Protein AF-S6GT23-F1 (afdb_monomer_lite)

Structure (mmCIF, N/CA/C/O backbone):
data_AF-S6GT23-F1
#
_entry.id   AF-S6GT23-F1
#
loop_
_atom_site.group_PDB
_atom_site.id
_atom_site.type_symbol
_atom_site.label_atom_id
_atom_site.label_alt_id
_atom_site.label_comp_id
_atom_site.label_asym_id
_atom_site.label_entity_id
_atom_site.label_seq_id
_atom_site.pdbx_PDB_ins_code
_atom_site.Cartn_x
_atom_site.Cartn_y
_atom_site.Cartn_z
_atom_site.occupancy
_atom_site.B_iso_or_equiv
_atom_site.auth_seq_id
_atom_site.auth_comp_id
_atom_site.auth_asym_id
_atom_site.auth_atom_id
_atom_site.pdbx_PDB_model_num
ATOM 1 N N . MET A 1 1 ? 40.940 5.887 -21.270 1.00 38.91 1 MET A N 1
ATOM 2 C CA . MET A 1 1 ? 40.087 5.011 -20.431 1.00 38.91 1 MET A CA 1
ATOM 3 C C . MET A 1 1 ? 39.605 3.844 -21.285 1.00 38.91 1 MET A C 1
ATOM 5 O O . MET A 1 1 ? 39.015 4.088 -22.329 1.00 38.91 1 MET A O 1
ATOM 9 N N . LYS A 1 2 ? 39.922 2.596 -20.912 1.00 36.91 2 LYS A N 1
ATOM 10 C CA . LYS A 1 2 ? 39.497 1.388 -21.646 1.00 36.91 2 LYS A CA 1
ATOM 11 C C . LYS A 1 2 ? 37.978 1.210 -21.507 1.00 36.91 2 LYS A C 1
ATOM 13 O O . LYS A 1 2 ? 37.485 1.085 -20.391 1.00 36.91 2 LYS A O 1
ATOM 18 N N . GLN A 1 3 ? 37.243 1.208 -22.620 1.00 47.12 3 GLN A N 1
ATOM 19 C CA . GLN A 1 3 ? 35.810 0.903 -22.629 1.00 47.12 3 GLN A CA 1
ATOM 20 C C . GLN A 1 3 ? 35.605 -0.614 -22.485 1.00 47.12 3 GLN A C 1
ATOM 22 O O . GLN A 1 3 ? 35.736 -1.358 -23.453 1.00 47.12 3 GLN A O 1
ATOM 27 N N . ASN A 1 4 ? 35.256 -1.077 -21.283 1.00 51.09 4 ASN A N 1
ATOM 28 C CA . ASN A 1 4 ? 34.869 -2.468 -21.010 1.00 51.09 4 ASN A CA 1
ATOM 29 C C . ASN A 1 4 ? 33.423 -2.758 -21.481 1.00 51.09 4 ASN A C 1
ATOM 31 O O . ASN A 1 4 ? 32.582 -3.195 -20.699 1.00 51.09 4 ASN A O 1
ATOM 35 N N . ARG A 1 5 ? 33.092 -2.497 -22.754 1.00 54.81 5 ARG A N 1
ATOM 36 C CA . ARG A 1 5 ? 31.786 -2.869 -23.335 1.00 54.81 5 ARG A CA 1
ATOM 37 C C . ARG A 1 5 ? 31.854 -4.318 -23.834 1.00 54.81 5 ARG A C 1
ATOM 39 O O . ARG A 1 5 ? 32.266 -4.575 -24.958 1.00 54.81 5 ARG A O 1
ATOM 46 N N . THR A 1 6 ? 31.481 -5.277 -22.986 1.00 54.84 6 THR A N 1
ATOM 47 C CA . THR A 1 6 ? 31.574 -6.727 -23.273 1.00 54.84 6 THR A CA 1
ATOM 48 C C . THR A 1 6 ? 30.364 -7.309 -24.011 1.00 54.84 6 THR A C 1
ATOM 50 O O . THR A 1 6 ? 30.416 -8.453 -24.457 1.00 54.84 6 THR A O 1
ATOM 53 N N . LYS A 1 7 ? 29.275 -6.547 -24.175 1.00 58.19 7 LYS A N 1
ATOM 54 C CA . LYS A 1 7 ? 28.068 -6.981 -24.896 1.00 58.19 7 LYS A CA 1
ATOM 55 C C . LYS A 1 7 ? 27.671 -5.962 -25.951 1.00 58.19 7 LYS A C 1
ATOM 57 O O . LYS A 1 7 ? 27.541 -4.779 -25.649 1.00 58.19 7 LYS A O 1
ATOM 62 N N . LYS A 1 8 ? 27.483 -6.438 -27.183 1.00 63.16 8 LYS A N 1
ATOM 63 C CA . LYS A 1 8 ? 26.939 -5.648 -28.288 1.00 63.16 8 LYS A CA 1
ATOM 64 C C . LYS A 1 8 ? 25.429 -5.855 -28.324 1.00 63.16 8 LYS A C 1
ATOM 66 O O . LYS A 1 8 ? 24.978 -6.989 -28.456 1.00 63.16 8 LYS A O 1
ATOM 71 N N . THR A 1 9 ? 24.681 -4.765 -28.220 1.00 60.44 9 THR A N 1
ATOM 72 C CA . THR A 1 9 ? 23.232 -4.747 -28.427 1.00 60.44 9 THR A CA 1
ATOM 73 C C . THR A 1 9 ? 22.969 -3.905 -29.664 1.00 60.44 9 THR A C 1
ATOM 75 O O . THR A 1 9 ? 23.413 -2.759 -29.725 1.00 60.44 9 THR A O 1
ATOM 78 N N . SER A 1 10 ? 22.302 -4.478 -30.660 1.00 66.19 10 SER A N 1
ATOM 79 C CA . SER A 1 10 ? 21.796 -3.744 -31.817 1.00 66.19 10 SER A CA 1
ATOM 80 C C . SER A 1 10 ? 20.347 -3.348 -31.567 1.00 66.19 10 SER A C 1
ATOM 82 O O . SER A 1 10 ? 19.581 -4.083 -30.948 1.00 66.19 10 SER A O 1
ATOM 84 N N . LEU A 1 11 ? 19.990 -2.160 -32.029 1.00 66.50 11 LEU A N 1
ATOM 85 C CA . LEU A 1 11 ? 18.694 -1.542 -31.806 1.00 66.50 11 LEU A CA 1
ATOM 86 C C . LEU A 1 11 ? 18.259 -1.029 -33.184 1.00 66.50 11 LEU A C 1
ATOM 88 O O . LEU A 1 11 ? 18.965 -0.234 -33.801 1.00 66.50 11 LEU A O 1
ATOM 92 N N . SER A 1 12 ? 17.191 -1.613 -33.725 1.00 72.25 12 SER A N 1
ATOM 93 C CA . SER A 1 12 ? 16.679 -1.338 -35.073 1.00 72.25 12 SER A CA 1
ATOM 94 C C . SER A 1 12 ? 15.513 -0.370 -34.984 1.00 72.25 12 SER A C 1
ATOM 96 O O . SER A 1 12 ? 14.529 -0.687 -34.317 1.00 72.25 12 SER A O 1
ATOM 98 N N . TRP A 1 13 ? 15.633 0.794 -35.618 1.00 78.38 13 TRP A N 1
ATOM 99 C CA . TRP A 1 13 ? 14.673 1.893 -35.485 1.00 78.38 13 TRP A CA 1
ATOM 100 C C . TRP A 1 13 ? 14.121 2.280 -36.846 1.00 78.38 13 TRP A C 1
ATOM 102 O O . TRP A 1 13 ? 14.791 2.125 -37.870 1.00 78.38 13 TRP A O 1
ATOM 112 N N . THR A 1 14 ? 12.911 2.820 -36.849 1.00 84.44 14 THR A N 1
ATOM 113 C CA . THR A 1 1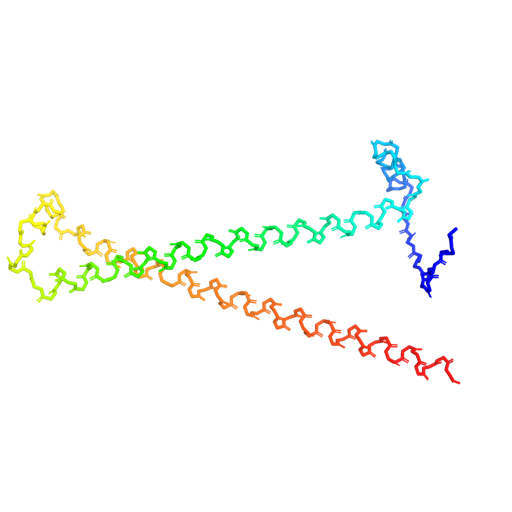4 ? 12.348 3.485 -38.020 1.00 84.44 14 THR A CA 1
ATOM 114 C C . THR A 1 14 ? 13.029 4.845 -38.251 1.00 84.44 14 THR A C 1
ATOM 116 O O . THR A 1 14 ? 13.577 5.434 -37.314 1.00 84.44 14 THR A O 1
ATOM 119 N N . PRO A 1 15 ? 12.981 5.399 -39.478 1.00 82.44 15 PRO A N 1
ATOM 120 C CA . PRO A 1 15 ? 13.542 6.723 -39.763 1.00 82.44 15 PRO A CA 1
ATOM 121 C C . PRO A 1 15 ? 12.971 7.837 -38.867 1.00 82.44 15 PRO A C 1
ATOM 123 O O . PRO A 1 15 ? 13.717 8.688 -38.392 1.00 82.44 15 PRO A O 1
ATOM 126 N N . ALA A 1 16 ? 11.672 7.781 -38.555 1.00 82.00 16 ALA A N 1
ATOM 127 C CA . ALA A 1 16 ? 11.007 8.757 -37.690 1.00 82.00 16 ALA A CA 1
ATOM 128 C C . ALA A 1 16 ? 11.461 8.670 -36.219 1.00 82.00 16 ALA A C 1
ATOM 130 O O . ALA A 1 16 ? 11.562 9.682 -35.527 1.00 82.00 16 ALA A O 1
ATOM 131 N N . GLU A 1 17 ? 11.741 7.464 -35.720 1.00 74.38 17 GLU A N 1
ATOM 132 C CA . GLU A 1 17 ? 12.314 7.273 -34.381 1.00 74.38 17 GLU A CA 1
ATOM 133 C C . GLU A 1 17 ? 13.767 7.749 -34.330 1.00 74.38 17 GLU A C 1
ATOM 135 O O . GLU A 1 17 ? 14.183 8.354 -33.343 1.00 74.38 17 GLU A O 1
ATOM 140 N N . HIS A 1 18 ? 14.527 7.533 -35.407 1.00 82.75 18 HIS A N 1
ATOM 141 C CA . HIS A 1 18 ? 15.907 7.992 -35.507 1.00 82.75 18 HIS A CA 1
ATOM 142 C C . HIS A 1 18 ? 16.019 9.518 -35.415 1.00 82.75 18 HIS A C 1
ATOM 144 O O . HIS A 1 18 ? 16.823 10.017 -34.627 1.00 82.75 18 HIS A O 1
ATOM 150 N N . GLU A 1 19 ? 15.180 10.257 -36.145 1.00 84.00 19 GLU A N 1
ATOM 151 C CA . GLU A 1 19 ? 15.145 11.724 -36.075 1.00 84.00 19 GLU A CA 1
ATOM 152 C C . GLU A 1 19 ? 14.826 12.224 -34.664 1.00 84.00 19 GLU A C 1
ATOM 154 O O . GLU A 1 19 ? 15.523 13.095 -34.141 1.00 84.00 19 GLU A O 1
ATOM 159 N N . LYS A 1 20 ? 13.828 11.626 -34.001 1.00 83.44 20 LYS A N 1
ATOM 160 C CA . LYS A 1 20 ? 13.472 11.984 -32.620 1.00 83.44 20 LYS A CA 1
ATOM 161 C C . LYS A 1 20 ? 14.623 11.745 -31.649 1.00 83.44 20 LYS A C 1
ATOM 163 O O . LYS A 1 20 ? 14.883 12.588 -30.795 1.00 83.44 20 LYS A O 1
ATOM 168 N N . ILE A 1 21 ? 15.320 10.618 -31.770 1.00 81.38 21 ILE A N 1
ATOM 169 C CA . ILE A 1 21 ? 16.415 10.269 -30.858 1.00 81.38 21 ILE A CA 1
ATOM 170 C C . ILE A 1 21 ? 17.637 11.161 -31.096 1.00 81.38 21 ILE A C 1
ATOM 172 O O . ILE A 1 21 ? 18.305 11.549 -30.138 1.00 81.38 21 ILE A O 1
ATOM 176 N N . MET A 1 22 ? 17.908 11.539 -32.346 1.00 83.06 22 MET A N 1
ATOM 177 C CA . MET A 1 22 ? 18.967 12.495 -32.669 1.00 83.06 22 MET A CA 1
ATOM 178 C C . MET A 1 22 ? 18.666 13.887 -32.112 1.00 83.06 22 MET A C 1
ATOM 180 O O . MET A 1 22 ? 19.525 14.462 -31.444 1.00 83.06 22 MET A O 1
ATOM 184 N N . LEU A 1 23 ? 17.435 14.375 -32.287 1.00 85.12 23 LEU A N 1
ATOM 185 C CA . LEU A 1 23 ? 16.986 15.643 -31.710 1.00 85.12 23 LEU A CA 1
ATOM 186 C C . LEU A 1 23 ? 17.117 15.636 -30.179 1.00 85.12 23 LEU A C 1
ATOM 188 O O . LEU A 1 23 ? 17.633 16.576 -29.578 1.00 85.12 23 LEU A O 1
ATOM 192 N N . PHE A 1 24 ? 16.701 14.541 -29.541 1.00 79.69 24 PHE A N 1
ATOM 193 C CA . PHE A 1 24 ? 16.758 14.400 -28.090 1.00 79.69 24 PHE A CA 1
ATOM 194 C C . PHE A 1 24 ? 18.197 14.307 -27.563 1.00 79.69 24 PHE A C 1
ATOM 196 O O . PHE A 1 24 ? 18.514 14.882 -26.523 1.00 79.69 24 PHE A O 1
ATOM 203 N N . LYS A 1 25 ? 19.096 13.636 -28.294 1.00 84.69 25 LYS A N 1
ATOM 204 C CA . LYS A 1 25 ? 20.535 13.603 -27.994 1.00 84.69 25 LYS A CA 1
ATOM 205 C C . LYS A 1 25 ? 21.133 15.012 -28.028 1.00 84.69 25 LYS A C 1
ATOM 207 O O . LYS A 1 25 ? 21.885 15.365 -27.123 1.00 84.69 25 LYS A O 1
ATOM 212 N N . GLU A 1 26 ? 20.809 15.800 -29.053 1.00 83.69 26 GLU A N 1
ATOM 213 C CA . GLU A 1 26 ? 21.290 17.180 -29.192 1.00 83.69 26 GLU A CA 1
ATOM 214 C C . GLU A 1 26 ? 20.791 18.073 -28.055 1.00 83.69 26 GLU A C 1
ATOM 216 O O . GLU A 1 26 ? 21.588 18.782 -27.445 1.00 83.69 26 GLU A O 1
ATOM 221 N N . GLN A 1 27 ? 19.508 17.971 -27.701 1.00 82.50 27 GLN A N 1
ATOM 222 C CA . GLN A 1 27 ? 18.922 18.695 -26.567 1.00 82.50 27 GLN A CA 1
ATOM 223 C C . GLN A 1 27 ? 19.534 18.292 -25.223 1.00 82.50 27 GLN A C 1
ATOM 225 O O . GLN A 1 27 ? 19.706 19.128 -24.340 1.00 82.50 27 GLN A O 1
ATOM 230 N N . SER A 1 28 ? 19.877 17.014 -25.072 1.00 74.31 28 SER A N 1
ATOM 231 C CA . SER A 1 28 ? 20.463 16.473 -23.845 1.00 74.31 28 SER A CA 1
ATOM 232 C C . SER A 1 28 ? 21.959 16.773 -23.695 1.00 74.31 28 SER A C 1
ATOM 234 O O . SER A 1 28 ? 22.514 16.572 -22.618 1.00 74.31 28 SER A O 1
ATOM 236 N N . GLY A 1 29 ? 22.635 17.219 -24.762 1.00 79.69 29 GLY A N 1
ATOM 237 C CA . GLY A 1 29 ? 24.087 17.435 -24.773 1.00 79.69 29 GLY A CA 1
ATOM 238 C C . GLY A 1 29 ? 24.919 16.145 -24.707 1.00 79.69 29 GLY A C 1
ATOM 239 O O . GLY A 1 29 ? 26.114 16.192 -24.404 1.00 79.69 29 GLY A O 1
ATOM 240 N N . ASP A 1 30 ? 24.312 14.987 -24.984 1.00 79.25 30 ASP A N 1
ATOM 241 C CA . ASP A 1 30 ? 24.965 13.684 -24.853 1.00 79.25 30 ASP A CA 1
ATOM 242 C C . ASP A 1 30 ? 25.947 13.419 -26.010 1.00 79.25 30 ASP A C 1
ATOM 244 O O . ASP A 1 30 ? 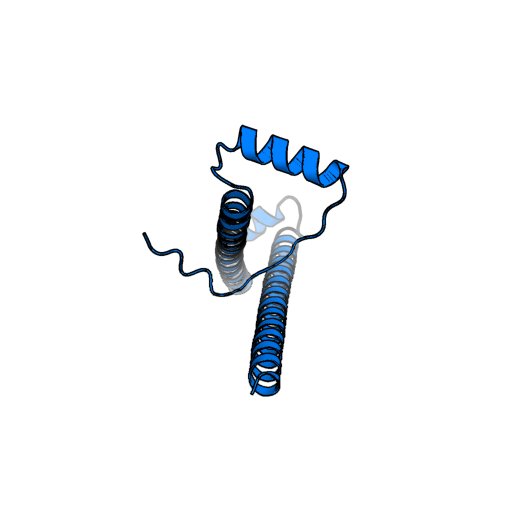25.642 13.594 -27.195 1.00 79.25 30 ASP A O 1
ATOM 248 N N . LYS A 1 31 ? 27.152 12.938 -25.674 1.00 81.25 31 LYS A N 1
ATOM 249 C CA . LYS A 1 31 ? 28.261 12.748 -26.634 1.00 81.25 31 LYS A CA 1
ATOM 250 C C . LYS A 1 31 ? 27.954 11.710 -27.712 1.00 81.25 31 LYS A C 1
ATOM 252 O O . LYS A 1 31 ? 28.440 11.819 -28.838 1.00 81.25 31 LYS A O 1
ATOM 257 N N . SER A 1 32 ? 27.155 10.697 -27.389 1.00 82.00 32 SER A N 1
ATOM 258 C CA . SER A 1 32 ? 26.779 9.639 -28.320 1.00 82.00 32 SER A CA 1
ATOM 259 C C . SER A 1 32 ? 25.417 9.041 -27.967 1.00 82.00 32 SER A C 1
ATOM 261 O O . SER A 1 32 ? 24.984 9.100 -26.820 1.00 82.00 32 SER A O 1
ATOM 263 N N . ILE A 1 33 ? 24.743 8.438 -28.952 1.00 79.62 33 ILE A N 1
ATOM 264 C CA . ILE A 1 33 ? 23.465 7.738 -28.739 1.00 79.62 33 ILE A CA 1
ATOM 265 C C . ILE A 1 33 ? 23.590 6.638 -27.664 1.00 79.62 33 ILE A C 1
ATOM 267 O O . ILE A 1 33 ? 22.716 6.556 -26.806 1.00 79.62 33 ILE A O 1
ATOM 271 N N . PRO A 1 34 ? 24.656 5.809 -27.634 1.00 77.31 34 PRO A N 1
ATOM 272 C CA . PRO A 1 34 ? 24.845 4.854 -26.544 1.00 77.31 34 PRO A CA 1
ATOM 273 C C . PRO A 1 34 ? 24.934 5.494 -25.156 1.00 77.31 34 PRO A C 1
ATOM 275 O O . PRO A 1 34 ? 24.451 4.900 -24.200 1.00 77.31 34 PRO A O 1
ATOM 278 N N . ASP A 1 35 ? 25.545 6.675 -25.038 1.00 75.81 35 ASP A N 1
ATOM 279 C CA . ASP A 1 35 ? 25.667 7.360 -23.747 1.00 75.81 35 ASP A CA 1
ATOM 280 C C . ASP A 1 35 ? 24.312 7.928 -23.302 1.00 75.81 35 ASP A C 1
ATOM 282 O O . ASP A 1 35 ? 23.948 7.765 -22.142 1.00 75.81 35 ASP A O 1
ATOM 286 N N . LEU A 1 36 ? 23.520 8.465 -24.242 1.00 80.12 36 LEU A N 1
ATOM 287 C CA . LEU A 1 36 ? 22.119 8.829 -24.009 1.00 80.12 36 LEU A CA 1
ATOM 288 C C . LEU A 1 36 ? 21.308 7.619 -23.521 1.00 80.12 36 LEU A C 1
ATOM 290 O O . LEU A 1 36 ? 20.599 7.712 -22.528 1.00 80.12 36 LEU A O 1
ATOM 294 N N . VAL A 1 37 ? 21.418 6.470 -24.193 1.00 76.19 37 VAL A N 1
ATOM 295 C CA . VAL A 1 37 ? 20.672 5.255 -23.822 1.00 76.19 37 VAL A CA 1
ATOM 296 C C . VAL A 1 37 ? 21.080 4.749 -22.439 1.00 76.19 37 VAL A C 1
ATOM 298 O O . VAL A 1 37 ? 20.212 4.381 -21.656 1.00 76.19 37 VAL A O 1
ATOM 301 N N . LEU A 1 38 ? 22.375 4.736 -22.119 1.00 75.69 38 LEU A N 1
ATOM 302 C CA . LEU A 1 38 ? 22.849 4.326 -20.795 1.00 75.69 38 LEU A CA 1
ATOM 303 C C . LEU A 1 38 ? 22.363 5.283 -19.704 1.00 75.69 38 LEU A C 1
ATOM 305 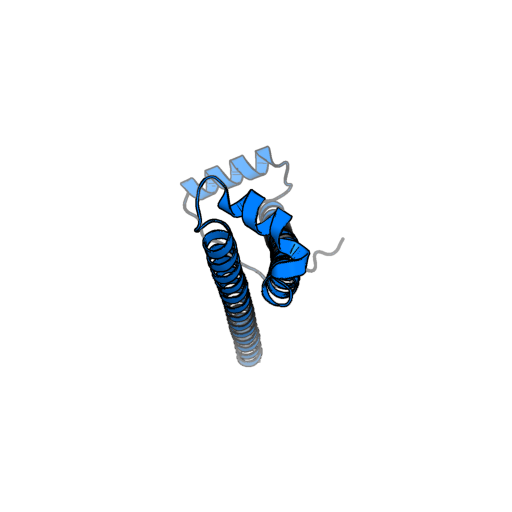O O . LEU A 1 38 ? 21.851 4.816 -18.693 1.00 75.69 38 LEU A O 1
ATOM 309 N N . ARG A 1 39 ? 22.433 6.597 -19.943 1.00 78.94 39 ARG A N 1
ATOM 310 C CA . ARG A 1 39 ? 21.898 7.602 -19.022 1.00 78.94 39 ARG A CA 1
ATOM 311 C C . ARG A 1 39 ? 20.396 7.440 -18.822 1.00 78.94 39 ARG A C 1
ATOM 313 O O . ARG A 1 39 ? 19.948 7.463 -17.691 1.00 78.94 39 ARG A O 1
ATOM 320 N N . LEU A 1 40 ? 19.622 7.225 -19.885 1.00 73.81 40 LEU A N 1
ATOM 321 C CA . LEU A 1 40 ? 18.178 6.994 -19.780 1.00 73.81 40 LEU A CA 1
ATOM 322 C C . LEU A 1 40 ? 17.850 5.714 -19.003 1.00 73.81 40 LEU A C 1
ATOM 324 O O . LEU A 1 40 ? 16.873 5.689 -18.260 1.00 73.81 40 LEU A O 1
ATOM 328 N N . ILE A 1 41 ? 18.655 4.659 -19.153 1.00 69.94 41 ILE A N 1
ATOM 329 C CA . ILE A 1 41 ? 18.513 3.436 -18.355 1.00 69.94 41 ILE A CA 1
ATOM 330 C C . ILE A 1 41 ? 18.793 3.739 -16.879 1.00 69.94 41 ILE A C 1
ATOM 332 O O . ILE A 1 41 ? 17.975 3.376 -16.036 1.00 69.94 41 ILE A O 1
ATOM 336 N N . ASP A 1 42 ? 19.883 4.438 -16.568 1.00 63.72 42 ASP A N 1
ATOM 337 C CA . ASP A 1 42 ? 20.232 4.805 -15.192 1.00 63.72 42 ASP A CA 1
ATOM 338 C C . ASP A 1 42 ? 19.183 5.757 -14.577 1.00 63.72 42 ASP A C 1
ATOM 340 O O . ASP A 1 42 ? 18.691 5.509 -13.477 1.00 63.72 42 ASP A O 1
ATOM 344 N N . ASP A 1 43 ? 18.749 6.782 -15.314 1.00 68.12 43 ASP A N 1
ATOM 345 C CA . ASP A 1 43 ? 17.697 7.726 -14.916 1.00 68.12 43 ASP A CA 1
ATOM 346 C C . ASP A 1 43 ? 16.364 6.997 -14.679 1.00 68.12 43 ASP A C 1
ATOM 348 O O . ASP A 1 43 ? 15.683 7.264 -13.689 1.00 68.12 43 ASP A O 1
ATOM 352 N N . SER A 1 44 ? 16.002 6.029 -15.531 1.00 55.09 44 SER A N 1
ATOM 353 C CA . SER A 1 44 ? 14.787 5.227 -15.341 1.00 55.09 44 SER A CA 1
ATOM 354 C C . SER A 1 44 ? 14.848 4.383 -14.069 1.00 55.09 44 SER A C 1
ATOM 356 O O . SER A 1 44 ? 13.858 4.298 -13.349 1.00 55.09 44 SER A O 1
ATOM 358 N N . GLN A 1 45 ? 16.014 3.820 -13.736 1.00 47.81 45 GLN A N 1
ATOM 359 C CA . GLN A 1 45 ? 16.203 3.090 -12.483 1.00 47.81 45 GLN A CA 1
ATOM 360 C C . GLN A 1 45 ? 16.070 4.024 -11.277 1.00 47.81 45 GLN A C 1
ATOM 362 O O . GLN A 1 45 ? 15.429 3.660 -10.295 1.00 47.81 45 GLN A O 1
ATOM 367 N N . VAL A 1 46 ? 16.611 5.245 -11.355 1.00 51.34 46 VAL A N 1
ATOM 368 C CA . VAL A 1 46 ? 16.492 6.251 -10.288 1.00 51.34 46 VAL A CA 1
ATOM 369 C C . VAL A 1 46 ? 15.046 6.719 -10.104 1.00 51.34 46 VAL A C 1
ATOM 371 O O . VAL A 1 46 ? 14.617 6.895 -8.965 1.00 51.34 46 VAL A O 1
ATOM 374 N N . ILE A 1 47 ? 14.289 6.913 -11.188 1.00 44.50 47 ILE A N 1
ATOM 375 C CA . ILE A 1 47 ? 12.866 7.285 -11.126 1.00 44.50 47 ILE A CA 1
ATOM 376 C C . ILE A 1 47 ? 12.051 6.153 -10.498 1.00 44.50 47 ILE A C 1
ATOM 378 O O . ILE A 1 47 ? 11.329 6.407 -9.539 1.00 44.50 47 ILE A O 1
ATOM 382 N N . ILE A 1 48 ? 12.247 4.908 -10.947 1.00 49.62 48 ILE A N 1
ATOM 383 C CA . ILE A 1 48 ? 11.547 3.736 -10.400 1.00 49.62 48 ILE A CA 1
ATOM 384 C C . ILE A 1 48 ? 11.832 3.580 -8.898 1.00 49.62 48 ILE A C 1
ATOM 386 O O . ILE A 1 48 ? 10.907 3.393 -8.116 1.00 49.62 48 ILE A O 1
ATOM 390 N N . ILE A 1 49 ? 13.092 3.717 -8.464 1.00 45.84 49 ILE A N 1
ATOM 391 C CA . ILE A 1 49 ? 13.456 3.625 -7.038 1.00 45.84 49 ILE A CA 1
ATOM 392 C C . ILE A 1 49 ? 12.822 4.759 -6.221 1.00 45.84 49 ILE A C 1
ATOM 394 O O . ILE A 1 49 ? 12.342 4.527 -5.114 1.00 45.84 49 ILE A O 1
ATOM 398 N N . LYS A 1 50 ? 12.814 5.994 -6.740 1.00 42.97 50 LYS A N 1
ATOM 399 C CA . LYS A 1 50 ? 12.201 7.137 -6.046 1.00 42.97 50 LYS A CA 1
ATOM 400 C C . LYS A 1 50 ? 10.688 6.997 -5.918 1.00 42.97 50 LYS A C 1
ATOM 402 O O . LYS A 1 50 ? 10.152 7.348 -4.872 1.00 42.97 50 LYS A O 1
ATOM 407 N N . GLU A 1 51 ? 10.018 6.506 -6.956 1.00 53.12 51 GLU A N 1
ATOM 408 C CA . GLU A 1 51 ? 8.578 6.258 -6.922 1.00 53.12 51 GLU A CA 1
ATOM 409 C C . GLU A 1 51 ? 8.244 5.173 -5.896 1.00 53.12 51 GLU A C 1
ATOM 411 O O . GLU A 1 51 ? 7.418 5.426 -5.024 1.00 53.12 51 GLU A O 1
ATOM 416 N N . ILE A 1 52 ? 8.956 4.039 -5.906 1.00 59.38 52 ILE A N 1
ATOM 417 C CA . ILE A 1 52 ? 8.780 2.960 -4.916 1.00 59.38 52 ILE A CA 1
ATOM 418 C C . ILE A 1 52 ? 8.971 3.487 -3.484 1.00 59.38 52 ILE A C 1
ATOM 420 O O . ILE A 1 52 ? 8.071 3.354 -2.662 1.00 59.38 52 ILE A O 1
ATOM 424 N N . ASN A 1 53 ? 10.069 4.199 -3.205 1.00 55.81 53 ASN A N 1
ATOM 425 C CA . ASN A 1 53 ? 10.320 4.756 -1.869 1.00 55.81 53 ASN A CA 1
ATOM 426 C C . ASN A 1 53 ? 9.234 5.757 -1.423 1.00 55.81 53 ASN A C 1
ATOM 428 O O . ASN A 1 53 ? 8.904 5.838 -0.240 1.00 55.81 53 ASN A O 1
ATOM 432 N N . SER A 1 54 ? 8.674 6.541 -2.352 1.00 61.28 54 SER A N 1
ATOM 433 C CA . SER A 1 54 ? 7.574 7.459 -2.039 1.00 61.28 54 SER A CA 1
ATOM 434 C C . SER A 1 54 ? 6.291 6.709 -1.683 1.00 61.28 54 SER A C 1
ATOM 436 O O . SER A 1 54 ? 5.533 7.190 -0.837 1.00 61.28 54 SER A O 1
ATOM 438 N N . TYR A 1 55 ? 6.021 5.569 -2.320 1.00 61.25 55 TYR A N 1
ATOM 439 C CA . TYR A 1 55 ? 4.869 4.738 -1.981 1.00 61.25 55 TYR A CA 1
ATOM 440 C C . TYR A 1 55 ? 5.064 4.041 -0.630 1.00 61.25 55 TYR A C 1
ATOM 442 O O . TYR A 1 55 ? 4.148 4.090 0.192 1.00 61.25 55 TYR A O 1
ATOM 450 N N . ASP A 1 56 ? 6.269 3.542 -0.341 1.00 66.50 56 ASP A N 1
ATOM 451 C CA . ASP A 1 56 ? 6.631 2.957 0.958 1.00 66.50 56 ASP A CA 1
ATOM 452 C C . ASP A 1 56 ? 6.423 3.940 2.118 1.00 66.50 56 ASP A C 1
ATOM 454 O O . ASP A 1 56 ? 5.854 3.597 3.158 1.00 66.50 56 ASP A O 1
ATOM 458 N N . GLU A 1 57 ? 6.840 5.198 1.952 1.00 68.44 57 GLU A N 1
ATOM 459 C CA . GLU A 1 57 ? 6.646 6.225 2.978 1.00 68.44 57 GLU A CA 1
ATOM 460 C C . GLU A 1 57 ? 5.168 6.548 3.228 1.00 68.44 57 GLU A C 1
ATOM 462 O O . GLU A 1 57 ? 4.758 6.745 4.378 1.00 68.44 57 GLU A O 1
ATOM 467 N N . ILE A 1 58 ? 4.365 6.644 2.165 1.00 67.88 58 ILE A N 1
ATOM 468 C CA . ILE A 1 58 ? 2.923 6.905 2.269 1.00 67.88 58 ILE A CA 1
ATOM 469 C C . ILE A 1 58 ? 2.239 5.722 2.956 1.00 67.88 58 ILE A C 1
ATOM 471 O O . ILE A 1 58 ? 1.425 5.926 3.858 1.00 67.88 58 ILE A O 1
ATOM 475 N N . TYR A 1 59 ? 2.623 4.504 2.587 1.00 66.62 59 TYR A N 1
ATOM 476 C CA . TYR A 1 59 ? 2.127 3.268 3.170 1.00 66.62 59 TYR A CA 1
ATOM 477 C C . TYR A 1 59 ? 2.436 3.171 4.668 1.00 66.62 59 TYR A C 1
ATOM 479 O O . TYR A 1 59 ? 1.535 2.977 5.484 1.00 66.62 59 TYR A O 1
ATOM 487 N N . LEU A 1 60 ? 3.690 3.410 5.062 1.00 71.56 60 LEU A N 1
ATOM 488 C CA . LEU A 1 60 ? 4.108 3.427 6.466 1.00 71.56 60 LEU A CA 1
ATOM 489 C C . LEU A 1 60 ? 3.339 4.466 7.287 1.00 71.56 60 LEU A C 1
ATOM 491 O O . LEU A 1 60 ? 2.935 4.199 8.422 1.00 71.56 60 LEU A O 1
ATOM 495 N N . LYS A 1 61 ? 3.116 5.663 6.733 1.00 72.88 61 LYS A N 1
ATOM 496 C CA . LYS A 1 61 ? 2.318 6.708 7.393 1.00 72.88 61 LYS A CA 1
ATOM 497 C C . LYS A 1 61 ? 0.850 6.294 7.522 1.00 72.88 61 LYS A C 1
ATOM 499 O O . LYS A 1 61 ? 0.276 6.494 8.592 1.00 72.88 61 LYS A O 1
ATOM 504 N N . ALA A 1 62 ? 0.268 5.688 6.487 1.00 68.62 62 ALA A N 1
ATOM 505 C CA . ALA A 1 62 ? -1.109 5.199 6.496 1.00 68.62 62 ALA A CA 1
ATOM 506 C C . ALA A 1 62 ? -1.313 4.073 7.524 1.00 68.62 62 ALA A C 1
ATOM 508 O O . ALA A 1 62 ? -2.216 4.170 8.354 1.00 68.62 62 ALA A O 1
ATOM 509 N N . GLY A 1 63 ? -0.427 3.073 7.559 1.00 71.38 63 GLY A N 1
ATOM 510 C CA . GLY A 1 63 ? -0.481 1.982 8.538 1.00 71.38 63 GLY A CA 1
ATOM 511 C C . GLY A 1 63 ? -0.268 2.453 9.983 1.00 71.38 63 GLY A C 1
ATOM 512 O O . GLY A 1 63 ? -0.940 1.990 10.907 1.00 71.38 63 GLY A O 1
ATOM 513 N N . ASN A 1 64 ? 0.617 3.431 10.211 1.00 75.62 64 ASN A N 1
ATOM 514 C CA . ASN A 1 64 ? 0.790 4.034 11.538 1.00 75.62 64 ASN A CA 1
ATOM 515 C C . ASN A 1 64 ? -0.455 4.804 11.993 1.00 75.62 64 ASN A C 1
ATOM 517 O O . ASN A 1 64 ? -0.854 4.692 13.155 1.00 75.62 64 ASN A O 1
ATOM 521 N N . LEU A 1 65 ? -1.067 5.577 11.093 1.00 73.44 65 LEU A N 1
ATOM 522 C CA . LEU A 1 65 ? -2.304 6.302 11.371 1.00 73.44 65 LEU A CA 1
ATOM 523 C C . LEU A 1 65 ? -3.443 5.330 11.700 1.00 73.44 65 LEU A C 1
ATOM 525 O O . LEU A 1 65 ? -4.136 5.515 12.700 1.00 73.44 65 LEU A O 1
ATOM 529 N N . LEU A 1 66 ? -3.584 4.265 10.913 1.00 74.12 66 LEU A N 1
ATOM 530 C CA . LEU A 1 66 ? -4.578 3.220 11.128 1.00 74.12 66 LEU A CA 1
ATOM 531 C C . LEU A 1 66 ? -4.442 2.574 12.509 1.00 74.12 66 LEU A C 1
ATOM 533 O O . LEU A 1 66 ? -5.408 2.510 13.266 1.00 74.12 66 LEU A O 1
ATOM 537 N N . ASN A 1 67 ? -3.222 2.194 12.894 1.00 76.44 67 ASN A N 1
ATOM 538 C CA . ASN A 1 67 ? -2.943 1.636 14.215 1.00 76.44 67 ASN A C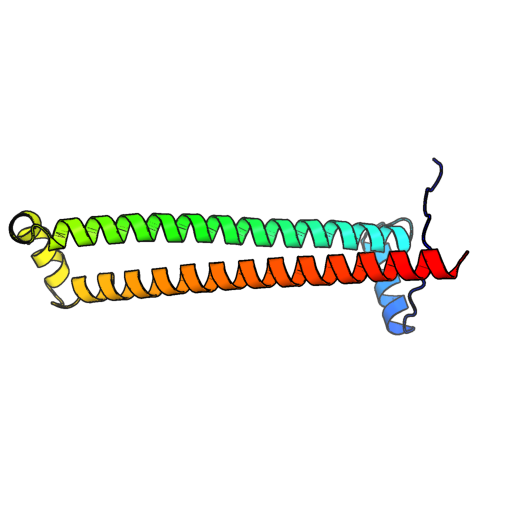A 1
ATOM 539 C C . ASN A 1 67 ? -3.319 2.586 15.362 1.00 76.44 67 ASN A C 1
ATOM 541 O O . ASN A 1 67 ? -3.766 2.140 16.422 1.00 76.44 67 ASN A O 1
ATOM 545 N N . GLN A 1 68 ? -3.133 3.896 15.185 1.00 77.88 68 GLN A N 1
ATOM 546 C CA . GLN A 1 68 ? -3.527 4.889 16.185 1.00 77.88 68 GLN A CA 1
ATOM 547 C C . GLN A 1 68 ? -5.051 5.027 16.274 1.00 77.88 68 GLN A C 1
ATOM 549 O O . GLN A 1 68 ? -5.585 5.049 17.385 1.00 77.88 68 GLN A O 1
ATOM 554 N N . ILE A 1 69 ? -5.747 5.057 15.133 1.00 77.06 69 ILE A N 1
ATOM 555 C CA . ILE A 1 69 ? -7.215 5.116 15.068 1.00 77.06 69 ILE A CA 1
ATOM 556 C C . ILE A 1 69 ? -7.830 3.858 15.693 1.00 77.06 69 ILE A C 1
ATOM 558 O O . ILE A 1 69 ? -8.698 3.974 16.556 1.00 77.06 69 ILE A O 1
ATOM 562 N N . ALA A 1 70 ? -7.332 2.668 15.351 1.00 74.94 70 ALA A N 1
ATOM 563 C CA . ALA A 1 70 ? -7.806 1.402 15.906 1.00 74.94 70 ALA A CA 1
ATOM 564 C C . ALA A 1 70 ? -7.598 1.318 17.428 1.00 74.94 70 ALA A C 1
ATOM 566 O O . ALA A 1 70 ? -8.503 0.925 18.165 1.00 74.94 70 ALA A O 1
ATOM 567 N N . LYS A 1 71 ? -6.432 1.747 17.935 1.00 80.81 71 LYS A N 1
ATOM 568 C CA . LYS A 1 71 ? -6.177 1.828 19.386 1.00 80.81 71 LYS A CA 1
ATOM 569 C C . LYS A 1 71 ? -7.133 2.793 20.078 1.00 80.81 71 LYS A C 1
ATOM 571 O O . LYS A 1 71 ? -7.672 2.456 21.129 1.00 80.81 71 LYS A O 1
ATOM 576 N N . ALA A 1 72 ? -7.349 3.974 19.501 1.00 78.56 72 ALA A N 1
ATOM 577 C CA . ALA A 1 72 ? -8.265 4.964 20.053 1.00 78.56 72 ALA A CA 1
ATOM 578 C C . ALA A 1 72 ? -9.710 4.440 20.084 1.00 78.56 72 ALA A C 1
ATOM 580 O O . ALA A 1 72 ? -10.360 4.526 21.126 1.00 78.56 72 ALA A O 1
ATOM 581 N N . LEU A 1 73 ? -10.183 3.830 18.992 1.00 80.31 73 LEU A N 1
ATOM 582 C CA . LEU A 1 73 ? -11.507 3.210 18.909 1.00 80.31 73 LEU A CA 1
ATOM 583 C C . LEU A 1 73 ? -11.683 2.107 19.956 1.00 80.31 73 LEU A C 1
ATOM 585 O O . LEU A 1 73 ? -12.664 2.133 20.695 1.00 80.31 73 LEU A O 1
ATOM 589 N N . ASN A 1 74 ? -10.710 1.203 20.090 1.00 82.00 74 ASN A N 1
ATOM 590 C CA . ASN A 1 74 ? -10.759 0.128 21.083 1.00 82.00 74 ASN A CA 1
ATOM 591 C C . ASN A 1 74 ? -10.826 0.664 22.520 1.00 82.00 74 ASN A C 1
ATOM 593 O O . ASN A 1 74 ? -11.581 0.144 23.337 1.00 82.00 74 ASN A O 1
ATOM 597 N N . ILE A 1 75 ? -10.077 1.723 22.844 1.00 84.38 75 ILE A N 1
ATOM 598 C CA . ILE A 1 75 ? -10.110 2.351 24.176 1.00 84.38 75 ILE A CA 1
ATOM 599 C C . ILE A 1 75 ? -11.485 2.972 24.461 1.00 84.38 75 ILE A C 1
ATOM 601 O O . ILE A 1 75 ? -12.005 2.821 25.570 1.00 84.38 75 ILE A O 1
ATOM 605 N N . ILE A 1 76 ? -12.066 3.652 23.467 1.00 81.69 76 ILE A N 1
ATOM 606 C CA . ILE A 1 76 ? -13.387 4.284 23.570 1.00 81.69 76 ILE A CA 1
ATOM 607 C C . ILE A 1 76 ? -14.478 3.217 23.736 1.00 81.69 76 ILE A C 1
ATOM 609 O O . ILE A 1 76 ? -15.293 3.326 24.650 1.00 81.69 76 ILE A O 1
ATOM 613 N N . GLN A 1 77 ? -14.459 2.164 22.915 1.00 78.81 77 GLN A N 1
ATOM 614 C CA . GLN A 1 77 ? -15.431 1.065 22.963 1.00 78.81 77 GLN A CA 1
ATOM 615 C C . GLN A 1 77 ? -15.315 0.218 24.236 1.00 78.81 77 GLN A C 1
ATOM 617 O O . GLN A 1 77 ? -16.325 -0.268 24.734 1.00 78.81 77 GLN A O 1
ATOM 622 N N . ALA A 1 78 ? -14.109 0.055 24.787 1.00 84.38 78 ALA A N 1
ATOM 623 C CA . ALA A 1 78 ? -13.896 -0.707 26.015 1.00 84.38 78 ALA A CA 1
ATOM 624 C C . ALA A 1 78 ? -14.380 0.026 27.278 1.00 84.38 78 ALA A C 1
ATOM 626 O O . ALA A 1 78 ? -14.679 -0.622 28.276 1.00 84.38 78 ALA A O 1
ATOM 627 N N . ASN A 1 79 ? -14.436 1.364 27.266 1.00 86.12 79 ASN A N 1
ATOM 628 C CA . ASN A 1 79 ? -14.855 2.168 28.421 1.00 86.12 79 ASN A CA 1
ATOM 629 C C . ASN A 1 79 ? -15.818 3.300 28.017 1.00 86.12 79 ASN A C 1
ATOM 631 O O . ASN A 1 79 ? -15.508 4.478 28.231 1.00 86.12 79 ASN A O 1
ATOM 635 N N . PRO A 1 80 ? -16.996 2.977 27.463 1.00 81.69 80 PRO A N 1
ATOM 636 C CA . PRO A 1 80 ? -17.888 3.975 26.880 1.00 81.69 80 PRO A CA 1
ATOM 637 C C . PRO A 1 80 ? -18.382 4.994 27.914 1.00 81.69 80 PRO A C 1
ATOM 639 O O . PRO A 1 80 ? -18.500 6.174 27.602 1.00 81.69 80 PRO A O 1
ATOM 642 N N . GLU A 1 81 ? -18.576 4.591 29.173 1.00 84.56 81 GLU A N 1
ATOM 643 C CA . GLU A 1 81 ? -19.009 5.505 30.240 1.00 84.56 81 GLU A CA 1
ATOM 644 C C . GLU A 1 81 ? -17.971 6.595 30.544 1.00 84.56 81 GLU A C 1
ATOM 646 O O . GLU A 1 81 ? -18.316 7.768 30.712 1.00 84.56 81 GLU A O 1
ATOM 651 N N . LYS A 1 82 ? -16.683 6.230 30.524 1.00 85.38 82 LYS A N 1
ATOM 652 C CA . LYS A 1 82 ? -15.557 7.148 30.748 1.00 85.38 82 LYS A CA 1
ATOM 653 C C . LYS A 1 82 ? -15.387 8.147 29.602 1.00 85.38 82 LYS A C 1
ATOM 655 O O . LYS A 1 82 ? -14.942 9.269 29.832 1.00 85.38 82 LYS A O 1
ATOM 660 N N . TYR A 1 83 ? -15.741 7.748 28.383 1.00 84.69 83 TYR A N 1
ATOM 661 C CA . TYR A 1 83 ? -15.627 8.568 27.174 1.00 84.69 83 TYR A CA 1
ATOM 662 C C . TYR A 1 83 ? -16.979 9.093 26.675 1.00 84.69 83 TYR A C 1
ATOM 664 O O . TYR A 1 83 ? -17.065 9.614 25.566 1.00 84.69 83 TYR A O 1
ATOM 672 N N . SER A 1 84 ? -18.019 9.026 27.506 1.00 78.94 84 SER A N 1
ATOM 673 C CA . SER A 1 84 ? -19.393 9.412 27.168 1.00 78.94 84 SER A CA 1
ATOM 674 C C . SER A 1 84 ? -19.506 10.838 26.624 1.00 78.94 84 SER A C 1
ATOM 676 O O . SER A 1 84 ? -20.214 11.065 25.651 1.00 78.94 84 SER A O 1
ATOM 678 N N . ALA A 1 85 ? -18.752 11.797 27.168 1.00 81.19 85 ALA A N 1
ATOM 679 C CA . ALA A 1 85 ? -18.719 13.168 26.652 1.00 81.19 85 ALA A CA 1
ATOM 680 C C . ALA A 1 85 ? -18.160 13.262 25.218 1.00 81.19 85 ALA A C 1
ATOM 682 O O . ALA A 1 85 ? -18.667 14.036 24.409 1.00 81.19 85 ALA A O 1
ATOM 683 N N . LEU A 1 86 ? -17.138 12.463 24.894 1.00 78.31 86 LEU A N 1
ATOM 684 C CA . LEU A 1 86 ? -16.544 12.399 23.556 1.00 78.31 86 LEU A CA 1
ATOM 685 C C . LEU A 1 86 ? -17.476 11.682 22.574 1.00 78.31 86 LEU A C 1
ATOM 687 O O . LEU A 1 86 ? -17.667 12.164 21.464 1.00 78.31 86 LEU A O 1
ATOM 691 N N . ILE A 1 87 ? -18.083 10.570 22.994 1.00 78.25 87 IL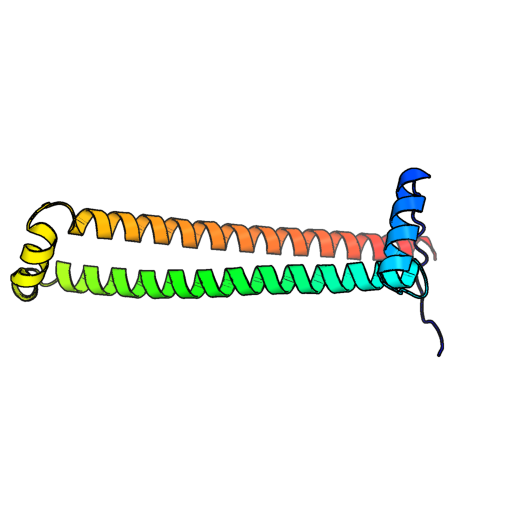E A N 1
ATOM 692 C CA . ILE A 1 87 ? -19.068 9.830 22.195 1.00 78.25 87 ILE A CA 1
ATOM 693 C C . ILE A 1 87 ? -20.259 10.738 21.884 1.00 78.25 87 ILE A C 1
ATOM 695 O O . ILE A 1 87 ? -20.583 10.937 20.720 1.00 78.25 87 ILE A O 1
ATOM 699 N N . ASN A 1 88 ? -20.824 11.396 22.897 1.00 80.12 88 ASN A N 1
ATOM 700 C CA . ASN A 1 88 ? -21.935 12.331 22.726 1.00 80.12 88 ASN A CA 1
ATOM 701 C C . ASN A 1 88 ? -21.568 13.530 21.845 1.00 80.12 88 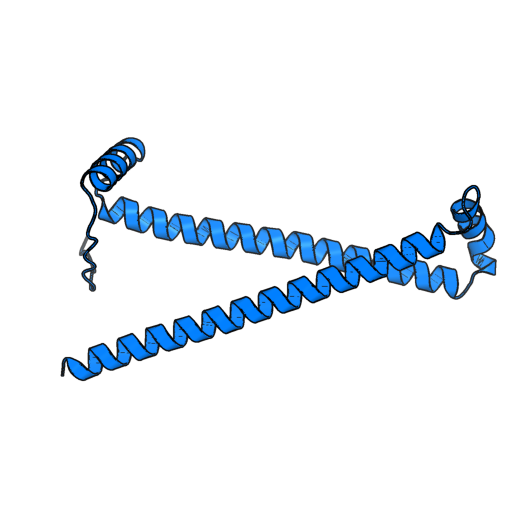ASN A C 1
ATOM 703 O O . ASN A 1 88 ? -22.429 14.049 21.147 1.00 80.12 88 ASN A O 1
ATOM 707 N N . TYR A 1 89 ? -20.312 13.988 21.873 1.00 77.94 89 TYR A N 1
ATOM 708 C CA . TYR A 1 89 ? -19.836 15.040 20.976 1.00 77.94 89 TYR A CA 1
ATOM 709 C C . TYR A 1 89 ? -19.749 14.555 19.525 1.00 77.94 89 TYR A C 1
ATOM 711 O O . TYR A 1 89 ? -20.212 15.249 18.623 1.00 77.94 89 TYR A O 1
ATOM 719 N N . LEU A 1 90 ? -19.192 13.363 19.300 1.00 73.12 90 LEU A N 1
ATOM 720 C CA . LEU A 1 90 ? -19.061 12.769 17.969 1.00 73.12 90 LEU A CA 1
ATOM 721 C C . LEU A 1 90 ? -20.414 12.361 17.385 1.00 73.12 90 LEU A C 1
ATOM 723 O O . LEU A 1 90 ? -20.602 12.449 16.182 1.00 73.12 90 LEU A O 1
ATOM 727 N N . GLU A 1 91 ? -21.365 11.958 18.219 1.00 78.81 91 GLU A N 1
ATOM 728 C CA . GLU A 1 91 ? -22.695 11.510 17.801 1.00 78.81 91 GLU A CA 1
ATOM 729 C C . GLU A 1 91 ? -23.756 12.617 17.836 1.00 78.81 91 GLU A C 1
ATOM 731 O O . GLU A 1 91 ? -24.902 12.373 17.458 1.00 78.81 91 GLU A O 1
ATOM 736 N N . LYS A 1 92 ? -23.375 13.837 18.244 1.00 71.88 92 LYS A N 1
ATOM 737 C CA . LYS A 1 92 ? -24.278 14.963 18.537 1.00 71.88 92 LYS A CA 1
ATOM 738 C C . LYS A 1 92 ? -25.264 15.274 17.411 1.00 71.88 92 LYS A C 1
ATOM 740 O O . LYS A 1 92 ? -26.436 15.520 17.683 1.00 71.88 92 LYS A O 1
ATOM 745 N N . ASP A 1 93 ? -24.780 15.247 16.171 1.00 68.81 93 ASP A N 1
ATOM 746 C CA . ASP A 1 93 ? -25.570 15.572 14.978 1.00 68.81 93 ASP A CA 1
ATOM 747 C C . ASP A 1 93 ? -25.890 14.327 14.130 1.00 68.81 93 ASP A C 1
ATOM 749 O O . ASP A 1 93 ? -26.805 14.339 13.307 1.00 68.81 93 ASP A O 1
ATOM 753 N N . ASN A 1 94 ? -25.139 13.236 14.321 1.00 63.16 94 ASN A N 1
ATOM 754 C CA . ASN A 1 94 ? -25.323 11.980 13.604 1.00 63.16 94 ASN A CA 1
ATOM 755 C C . ASN A 1 94 ? -24.784 10.808 14.435 1.00 63.16 94 ASN A C 1
ATOM 757 O O . ASN A 1 94 ? -23.574 10.598 14.535 1.00 63.16 94 ASN A O 1
ATOM 761 N N . SER A 1 95 ? -25.696 9.986 14.951 1.00 65.81 95 SER A N 1
ATOM 762 C CA . SER A 1 95 ? -25.438 8.800 15.784 1.00 65.81 95 SER A CA 1
ATOM 763 C C . SER A 1 95 ? -24.744 7.635 15.063 1.00 65.81 95 SER A C 1
ATOM 765 O O . SER A 1 95 ? -24.762 6.497 15.521 1.00 65.81 95 SER A O 1
ATOM 767 N N . LYS A 1 96 ? -24.136 7.895 13.902 1.00 74.31 96 LYS A N 1
ATOM 768 C CA . LYS A 1 96 ? -23.357 6.925 13.127 1.00 74.31 96 LYS A CA 1
ATOM 769 C C . LYS A 1 96 ? -21.902 7.335 12.937 1.00 74.31 96 LYS A C 1
ATOM 771 O O . LYS A 1 96 ? -21.167 6.573 12.323 1.00 74.31 96 LYS A O 1
ATOM 776 N N . ILE A 1 97 ? -21.466 8.499 13.424 1.00 74.88 97 ILE A N 1
ATOM 777 C CA . ILE A 1 97 ? -20.100 8.995 13.176 1.00 74.88 97 ILE A CA 1
ATOM 778 C C . ILE A 1 97 ? -19.043 8.027 13.712 1.00 74.88 97 ILE A C 1
ATOM 780 O O . ILE A 1 97 ? -18.079 7.745 13.005 1.00 74.88 97 ILE A O 1
ATOM 784 N N . LEU A 1 98 ? -19.251 7.448 14.897 1.00 74.75 98 LEU A N 1
ATOM 785 C CA . LEU A 1 98 ? -18.328 6.456 15.445 1.00 74.75 98 LEU A CA 1
ATOM 786 C C . LEU A 1 98 ? -18.230 5.216 14.539 1.00 74.75 98 LEU A C 1
ATOM 788 O O . LEU A 1 98 ? -17.132 4.813 14.167 1.00 74.75 98 LEU A O 1
ATOM 792 N N . ASN A 1 99 ? -19.377 4.685 14.099 1.00 74.69 99 ASN A N 1
ATOM 793 C CA . ASN A 1 99 ? -19.439 3.552 13.170 1.00 74.69 99 ASN A CA 1
ATOM 794 C C . ASN A 1 99 ? -18.815 3.877 11.807 1.00 74.69 99 ASN A C 1
ATOM 796 O O . ASN A 1 99 ? -18.148 3.031 11.229 1.00 74.69 99 ASN A O 1
ATOM 800 N N . ILE A 1 100 ? -18.984 5.100 11.300 1.00 75.06 100 ILE A N 1
ATOM 801 C CA . ILE A 1 100 ? -18.364 5.545 10.045 1.00 75.06 100 ILE A CA 1
ATOM 802 C C . ILE A 1 100 ? -16.837 5.580 10.182 1.00 75.06 100 ILE A C 1
ATOM 804 O O . ILE A 1 100 ? -16.139 5.166 9.262 1.00 75.06 100 ILE A O 1
ATOM 808 N N . ILE A 1 101 ? -16.310 6.049 11.318 1.00 75.81 101 ILE A N 1
ATOM 809 C CA . ILE A 1 101 ? -14.864 6.055 11.588 1.00 75.81 101 ILE A CA 1
ATOM 810 C C . ILE A 1 101 ? -14.337 4.618 11.689 1.00 75.81 101 ILE A C 1
ATOM 812 O O . ILE A 1 101 ? -13.271 4.325 11.149 1.00 75.81 101 ILE A O 1
ATOM 816 N N . THR A 1 102 ? -15.087 3.714 12.321 1.00 76.12 102 THR A N 1
ATOM 817 C CA . THR A 1 102 ? -14.752 2.284 12.369 1.00 76.12 102 THR A CA 1
ATOM 818 C C . THR A 1 102 ? -14.742 1.654 10.973 1.00 76.12 102 THR A C 1
ATOM 820 O O . THR A 1 102 ? -13.734 1.062 10.594 1.00 76.12 102 THR A O 1
ATOM 823 N N . ASP A 1 103 ? -15.791 1.850 10.170 1.00 76.94 103 ASP A N 1
ATOM 824 C CA . ASP A 1 103 ? -15.877 1.353 8.788 1.00 76.94 103 ASP A CA 1
ATOM 825 C C . ASP A 1 103 ? -14.753 1.908 7.905 1.00 76.94 103 ASP A C 1
ATOM 827 O O . ASP A 1 103 ? -14.193 1.199 7.068 1.00 76.94 103 ASP A O 1
ATOM 831 N N . TYR A 1 104 ? -14.424 3.191 8.068 1.00 74.19 104 TYR A N 1
ATOM 832 C CA . TYR A 1 104 ? -13.344 3.828 7.322 1.00 74.19 104 TYR A CA 1
ATOM 833 C C . TYR A 1 104 ? -11.981 3.264 7.723 1.00 74.19 104 TYR A C 1
ATOM 835 O O . TYR A 1 104 ? -11.159 2.994 6.852 1.00 74.19 104 TYR A O 1
ATOM 843 N N . SER A 1 105 ? -11.759 3.035 9.022 1.00 73.25 105 SER A N 1
ATOM 844 C CA . SER A 1 105 ? -10.554 2.366 9.513 1.00 73.25 105 SER A CA 1
ATOM 845 C C . SER A 1 105 ? -10.429 0.965 8.917 1.00 73.25 105 SER A C 1
ATOM 847 O O . SER A 1 105 ? -9.363 0.632 8.423 1.00 73.25 105 SER A O 1
ATOM 849 N N . GLN A 1 106 ? -11.504 0.173 8.886 1.00 74.31 106 GLN A N 1
ATOM 850 C CA . GLN A 1 106 ? -11.472 -1.182 8.325 1.00 74.31 106 GLN A CA 1
ATOM 851 C C . GLN A 1 106 ? -11.120 -1.180 6.829 1.00 74.31 106 GLN A C 1
ATOM 853 O O . GLN A 1 106 ? -10.238 -1.909 6.395 1.00 74.31 106 GLN A O 1
ATOM 858 N N . LYS A 1 107 ? -11.746 -0.298 6.040 1.00 73.38 107 LYS A N 1
ATOM 859 C CA . LYS A 1 107 ? -11.459 -0.172 4.599 1.00 73.38 107 LYS A CA 1
ATOM 860 C C . LYS A 1 107 ? -10.029 0.274 4.309 1.00 73.38 107 LYS A C 1
ATOM 862 O O . LYS A 1 107 ? -9.485 -0.046 3.255 1.00 73.38 107 LYS A O 1
ATOM 867 N N . LEU A 1 108 ? -9.451 1.074 5.200 1.00 72.19 108 LEU A N 1
ATOM 868 C CA . LEU A 1 108 ? -8.081 1.548 5.062 1.00 72.19 108 LEU A CA 1
ATOM 869 C C . LEU A 1 108 ? -7.076 0.439 5.418 1.00 72.19 108 LEU A C 1
ATOM 871 O O . LEU A 1 108 ? -6.017 0.394 4.802 1.00 72.19 108 LEU A O 1
ATOM 875 N N . ASP A 1 109 ? -7.443 -0.486 6.311 1.00 72.50 109 ASP A N 1
ATOM 876 C CA . ASP A 1 109 ? -6.689 -1.715 6.611 1.00 72.50 109 ASP A CA 1
ATOM 877 C C . ASP A 1 109 ? -6.678 -2.642 5.386 1.00 72.50 109 ASP A C 1
ATOM 879 O O . ASP A 1 109 ? -5.618 -3.011 4.886 1.00 72.50 109 ASP A O 1
ATOM 883 N N . ASP A 1 110 ? -7.853 -2.883 4.792 1.00 72.50 110 ASP A N 1
ATOM 884 C CA . ASP A 1 110 ? -7.997 -3.701 3.580 1.00 72.50 110 ASP A CA 1
ATOM 885 C C . ASP A 1 110 ? -7.180 -3.142 2.397 1.00 72.50 110 ASP A C 1
ATOM 887 O O . ASP A 1 110 ? -6.605 -3.889 1.602 1.00 72.50 110 ASP A O 1
ATOM 891 N N . ALA A 1 111 ? -7.124 -1.813 2.255 1.00 66.62 111 ALA A N 1
ATOM 892 C CA . ALA A 1 111 ? -6.356 -1.148 1.203 1.00 66.62 111 ALA A CA 1
ATOM 893 C C . ALA A 1 111 ? -4.837 -1.280 1.412 1.00 66.62 111 ALA A C 1
ATOM 895 O O . ALA A 1 111 ? -4.092 -1.442 0.442 1.00 66.62 111 ALA A O 1
ATOM 896 N N . VAL A 1 112 ? -4.392 -1.221 2.668 1.00 71.50 112 VAL A N 1
ATOM 897 C CA . VAL A 1 112 ? -3.001 -1.447 3.078 1.00 71.50 112 VAL A CA 1
ATOM 898 C C . VAL A 1 112 ? -2.617 -2.906 2.777 1.00 71.50 112 VAL A C 1
ATOM 900 O O . VAL A 1 112 ? -1.673 -3.159 2.027 1.00 71.50 112 VAL A O 1
ATOM 903 N N . ASP A 1 113 ? -3.422 -3.878 3.195 1.00 74.12 113 ASP A N 1
ATOM 904 C CA . ASP A 1 113 ? -3.174 -5.296 2.910 1.00 74.12 113 ASP A CA 1
ATOM 905 C C . ASP A 1 113 ? -3.167 -5.624 1.406 1.00 74.12 113 ASP A C 1
ATOM 907 O O . ASP A 1 113 ? -2.334 -6.398 0.920 1.00 74.12 113 ASP A O 1
ATOM 911 N N . ALA A 1 114 ? -4.073 -5.028 0.626 1.00 67.69 114 ALA A N 1
ATOM 912 C CA . ALA A 1 114 ? -4.109 -5.209 -0.824 1.00 67.69 114 ALA A CA 1
ATOM 913 C C . ALA A 1 114 ? -2.833 -4.689 -1.507 1.00 67.69 114 ALA A C 1
ATOM 915 O O . ALA A 1 114 ? -2.315 -5.340 -2.421 1.00 67.69 114 ALA A O 1
ATOM 916 N N . TYR A 1 115 ? -2.307 -3.547 -1.056 1.00 65.38 115 TYR A N 1
ATOM 917 C CA . TYR A 1 115 ? -1.055 -2.990 -1.565 1.00 65.38 115 TYR A CA 1
ATOM 918 C C . TYR A 1 115 ? 0.145 -3.880 -1.212 1.00 65.38 115 TYR A C 1
ATOM 920 O O . TYR A 1 115 ? 0.946 -4.200 -2.089 1.00 65.38 115 TYR A O 1
ATOM 928 N N . PHE A 1 116 ? 0.221 -4.377 0.024 1.00 69.50 116 PHE A N 1
ATOM 929 C CA . PHE A 1 116 ? 1.275 -5.306 0.442 1.00 69.50 116 PHE A CA 1
ATOM 930 C C . PHE A 1 116 ? 1.300 -6.582 -0.414 1.00 69.50 116 PHE A C 1
ATOM 932 O O . PHE A 1 116 ? 2.352 -7.017 -0.886 1.00 69.50 116 PHE A O 1
ATOM 939 N N . ASN A 1 117 ? 0.128 -7.155 -0.693 1.00 69.38 117 ASN A N 1
ATOM 940 C CA . ASN A 1 117 ? 0.006 -8.307 -1.587 1.00 69.38 117 ASN A CA 1
ATOM 941 C C . ASN A 1 117 ? 0.440 -7.983 -3.025 1.00 69.38 117 ASN A C 1
ATOM 943 O O . ASN A 1 117 ? 1.046 -8.820 -3.698 1.00 69.38 117 ASN A O 1
ATOM 947 N N . TYR A 1 118 ? 0.135 -6.784 -3.522 1.00 68.88 118 TYR A N 1
ATOM 948 C CA . TYR A 1 118 ? 0.587 -6.334 -4.837 1.00 68.88 118 TYR A CA 1
ATOM 949 C C . TYR A 1 118 ? 2.117 -6.225 -4.911 1.00 68.88 118 TYR A C 1
ATOM 951 O O . TYR A 1 118 ? 2.707 -6.748 -5.860 1.00 68.88 118 TYR A O 1
ATOM 959 N N . GLU A 1 119 ? 2.770 -5.641 -3.905 1.00 66.81 119 GLU A N 1
ATOM 960 C CA . GLU A 1 119 ? 4.235 -5.553 -3.855 1.00 66.81 119 GLU A CA 1
ATOM 961 C C . GLU A 1 119 ? 4.903 -6.924 -3.799 1.00 66.81 119 GLU A C 1
ATOM 963 O O . GLU A 1 119 ? 5.815 -7.190 -4.584 1.00 66.81 119 GLU A O 1
ATOM 968 N N . GLN A 1 120 ? 4.399 -7.835 -2.959 1.00 67.31 120 GLN A N 1
ATOM 969 C CA . GLN A 1 120 ? 4.906 -9.208 -2.922 1.00 67.31 120 GLN A CA 1
ATOM 970 C C . GLN A 1 120 ? 4.789 -9.893 -4.287 1.00 67.31 120 GLN A C 1
ATOM 972 O O . GLN A 1 120 ? 5.718 -10.567 -4.739 1.00 67.31 120 GLN A O 1
ATOM 977 N N . ASN A 1 121 ? 3.669 -9.700 -4.985 1.00 65.31 121 ASN A N 1
ATOM 978 C CA . ASN A 1 121 ? 3.475 -10.265 -6.317 1.00 65.31 121 ASN A CA 1
ATOM 979 C C . ASN A 1 121 ? 4.443 -9.668 -7.351 1.00 65.31 121 ASN A C 1
ATOM 981 O O . ASN A 1 121 ? 4.974 -10.413 -8.182 1.00 65.31 121 ASN A O 1
ATOM 985 N N . ILE A 1 122 ? 4.721 -8.360 -7.293 1.00 66.81 122 ILE A N 1
ATOM 986 C CA . ILE A 1 122 ? 5.743 -7.717 -8.133 1.00 66.81 122 ILE A CA 1
ATOM 987 C C . ILE A 1 122 ? 7.126 -8.288 -7.837 1.00 66.81 122 ILE A C 1
ATOM 989 O O . ILE A 1 122 ? 7.848 -8.638 -8.772 1.00 66.81 122 ILE A O 1
ATOM 993 N N . GLU A 1 123 ? 7.502 -8.412 -6.567 1.00 68.06 123 GLU A N 1
ATOM 994 C CA . GLU A 1 123 ? 8.812 -8.923 -6.168 1.00 68.06 123 GLU A CA 1
ATOM 995 C C . GLU A 1 123 ? 9.019 -10.367 -6.654 1.00 68.06 123 GLU A C 1
ATOM 997 O O . GLU A 1 123 ? 10.066 -10.715 -7.214 1.00 68.06 123 GLU A O 1
ATOM 1002 N N . VAL A 1 124 ? 7.993 -11.213 -6.520 1.00 65.75 124 VAL A N 1
ATOM 1003 C CA . VAL A 1 124 ? 8.000 -12.593 -7.025 1.00 65.75 124 VAL A CA 1
ATOM 1004 C C . VAL A 1 124 ? 8.145 -12.623 -8.549 1.00 65.75 124 VAL A C 1
ATOM 1006 O O . VAL A 1 124 ? 8.973 -13.380 -9.073 1.00 65.75 124 VAL A O 1
ATOM 1009 N N . LEU A 1 125 ? 7.391 -11.790 -9.275 1.00 62.00 125 LEU A N 1
ATOM 1010 C CA . LEU A 1 125 ? 7.484 -11.672 -10.734 1.00 62.00 125 LEU A CA 1
ATOM 1011 C C . LEU A 1 125 ? 8.872 -11.197 -11.181 1.00 62.00 125 LEU A C 1
ATOM 1013 O O . LEU A 1 125 ? 9.467 -11.799 -12.081 1.00 62.00 125 LEU A O 1
ATOM 1017 N N . ALA A 1 126 ? 9.421 -10.176 -10.524 1.00 64.25 126 ALA A N 1
ATOM 1018 C CA . ALA A 1 126 ? 10.750 -9.644 -10.801 1.00 64.25 126 ALA A CA 1
ATOM 1019 C C . ALA A 1 126 ? 11.834 -10.712 -10.589 1.00 64.25 126 ALA A C 1
ATOM 1021 O O . ALA A 1 126 ? 12.674 -10.939 -11.465 1.00 64.25 126 ALA A O 1
ATOM 1022 N N . ASN A 1 127 ? 11.776 -11.444 -9.475 1.00 66.31 127 ASN A N 1
ATOM 1023 C CA . ASN A 1 127 ? 12.696 -12.542 -9.179 1.00 66.31 127 ASN A CA 1
ATOM 1024 C C . ASN A 1 127 ? 12.598 -13.686 -10.198 1.00 66.31 127 ASN A C 1
ATOM 1026 O O . ASN A 1 127 ? 13.614 -14.272 -10.591 1.00 66.31 127 ASN A O 1
ATOM 1030 N N . HIS A 1 128 ? 11.390 -14.013 -10.654 1.00 68.62 128 HIS A N 1
ATOM 1031 C CA . HIS A 1 128 ? 11.177 -15.033 -11.674 1.00 68.62 128 HIS A CA 1
ATOM 1032 C C . HIS A 1 128 ? 11.763 -14.624 -13.035 1.00 68.62 128 HIS A C 1
ATOM 1034 O O . HIS A 1 128 ? 12.466 -15.420 -13.669 1.00 68.62 128 HIS A O 1
ATOM 1040 N N . GLU A 1 129 ? 11.552 -13.380 -13.466 1.00 67.44 129 GLU A N 1
ATOM 1041 C CA . GLU A 1 129 ? 12.129 -12.862 -14.711 1.00 67.44 129 GLU A CA 1
ATOM 1042 C C . GLU A 1 129 ? 13.658 -12.722 -14.631 1.00 67.44 129 GLU A C 1
ATOM 1044 O O . GLU A 1 129 ? 14.363 -13.102 -15.573 1.00 67.44 129 GLU A O 1
ATOM 1049 N N . LEU A 1 130 ? 14.208 -12.314 -13.482 1.00 67.69 130 LEU A N 1
ATOM 1050 C CA . LEU A 1 130 ? 15.654 -12.322 -13.235 1.00 67.69 130 LEU A CA 1
ATOM 1051 C C . LEU A 1 130 ? 16.242 -13.733 -13.353 1.00 67.69 130 LEU A C 1
ATOM 1053 O O . LEU A 1 130 ? 17.248 -13.929 -14.044 1.00 67.69 130 LEU A O 1
ATOM 1057 N N . LYS A 1 131 ? 15.597 -14.743 -12.755 1.00 72.31 131 LYS A N 1
ATOM 1058 C CA . LYS A 1 131 ? 16.008 -16.152 -12.891 1.00 72.31 131 LYS A CA 1
ATOM 1059 C C . LYS A 1 131 ? 15.930 -16.628 -14.341 1.00 72.31 131 LYS A C 1
ATOM 1061 O O . LYS A 1 131 ? 16.869 -17.265 -14.823 1.00 72.31 131 LYS A O 1
ATOM 1066 N N . LYS A 1 132 ? 14.866 -16.293 -15.080 1.00 71.69 132 LYS A N 1
ATOM 1067 C CA . LYS A 1 132 ? 14.763 -16.594 -16.520 1.00 71.69 132 LYS A CA 1
ATOM 1068 C C . LYS A 1 132 ? 15.894 -15.950 -17.318 1.00 71.69 132 LYS A C 1
ATOM 1070 O O . LYS A 1 132 ? 16.501 -16.621 -18.153 1.00 71.69 132 LYS A O 1
ATOM 1075 N N . ALA A 1 133 ? 16.208 -14.683 -17.062 1.00 66.00 133 ALA A N 1
ATOM 1076 C CA . ALA A 1 133 ? 17.282 -13.963 -17.740 1.00 66.00 133 ALA A CA 1
ATOM 1077 C C . ALA A 1 133 ? 18.666 -14.564 -17.436 1.00 66.00 133 ALA A C 1
ATOM 1079 O O . ALA A 1 133 ? 19.481 -14.741 -18.348 1.00 66.00 133 ALA A O 1
ATOM 1080 N N . GLN A 1 134 ? 18.928 -14.942 -16.181 1.00 70.44 134 GLN A N 1
ATOM 1081 C CA . GLN A 1 134 ? 20.152 -15.645 -15.783 1.00 70.44 134 GLN A CA 1
ATOM 1082 C C . GLN A 1 134 ? 20.262 -17.019 -16.456 1.00 70.44 134 GLN A C 1
ATOM 1084 O O . GLN A 1 134 ? 21.316 -17.358 -16.998 1.00 70.44 134 GLN A O 1
ATOM 1089 N N . ASN A 1 135 ? 19.171 -17.785 -16.502 1.00 70.75 135 ASN A N 1
ATOM 1090 C CA . ASN A 1 135 ? 19.137 -19.096 -17.149 1.00 70.75 135 ASN A CA 1
ATOM 1091 C C . ASN A 1 135 ? 19.309 -19.002 -18.672 1.00 70.75 135 ASN A C 1
ATOM 1093 O O . ASN A 1 135 ? 20.036 -19.809 -19.253 1.00 70.75 135 ASN A O 1
ATOM 1097 N N . LYS A 1 136 ? 18.717 -17.993 -19.326 1.00 67.06 136 LYS A N 1
ATOM 1098 C CA . LYS A 1 136 ? 18.963 -17.705 -20.749 1.00 67.06 136 LYS A CA 1
ATOM 1099 C C . LYS A 1 136 ? 20.426 -17.335 -21.000 1.00 67.06 136 LYS A C 1
ATOM 1101 O O . LYS A 1 136 ? 21.021 -17.882 -21.922 1.00 67.06 136 LYS A O 1
ATOM 1106 N N . LYS A 1 137 ? 21.041 -16.487 -20.159 1.00 61.25 137 LYS A N 1
ATOM 1107 C CA . LYS A 1 137 ? 22.486 -16.189 -20.250 1.00 61.25 137 LYS A CA 1
ATOM 1108 C C . LYS A 1 137 ? 23.332 -17.460 -20.147 1.00 61.25 137 LYS A C 1
ATOM 1110 O O . LYS A 1 137 ? 24.213 -17.631 -20.978 1.00 61.25 137 LYS A O 1
ATOM 1115 N N . ARG A 1 138 ? 23.045 -18.338 -19.176 1.00 61.62 138 ARG A N 1
ATOM 1116 C CA . ARG A 1 138 ? 23.781 -19.599 -18.965 1.00 61.62 138 ARG A CA 1
ATOM 1117 C C . ARG A 1 138 ? 23.672 -20.549 -20.159 1.00 61.62 138 ARG A C 1
ATOM 1119 O O . ARG A 1 138 ? 24.679 -21.127 -20.555 1.00 61.62 138 ARG A O 1
ATOM 1126 N N . LYS A 1 139 ? 22.485 -20.665 -20.765 1.00 57.69 139 LYS A N 1
ATOM 1127 C CA . LYS A 1 139 ? 22.279 -21.465 -21.984 1.00 57.69 139 LYS A CA 1
ATOM 1128 C C . LYS A 1 139 ? 23.064 -20.923 -23.180 1.00 57.69 139 LYS A C 1
ATOM 1130 O O . LYS A 1 139 ? 23.717 -21.704 -23.852 1.00 57.69 139 LYS A O 1
ATOM 1135 N N . ILE A 1 140 ? 23.067 -19.605 -23.390 1.00 55.25 140 ILE A N 1
ATOM 1136 C CA . ILE A 1 140 ? 23.808 -18.962 -24.492 1.00 55.25 140 ILE A CA 1
ATOM 1137 C C . ILE A 1 140 ? 25.328 -19.127 -24.324 1.00 55.25 140 ILE A C 1
ATOM 1139 O O . ILE A 1 140 ? 26.047 -19.318 -25.298 1.00 55.25 140 ILE A O 1
ATOM 1143 N N . SER A 1 141 ? 25.835 -19.070 -23.089 1.00 49.56 141 SER A N 1
ATOM 1144 C CA . SER A 1 141 ? 27.257 -19.307 -22.808 1.00 49.56 141 SER A CA 1
ATOM 1145 C C . SER A 1 141 ? 27.672 -20.776 -22.932 1.00 49.56 141 SER A C 1
ATOM 1147 O O . SER A 1 141 ? 28.831 -21.036 -23.216 1.00 49.56 141 SER A O 1
ATOM 1149 N N . ALA A 1 142 ? 26.746 -21.721 -22.738 1.00 52.44 142 ALA A N 1
ATOM 1150 C CA . ALA A 1 142 ? 27.003 -23.152 -22.897 1.00 52.44 142 ALA A CA 1
ATOM 1151 C C . ALA A 1 142 ? 26.913 -23.621 -24.360 1.00 52.44 142 ALA A C 1
ATOM 1153 O O . ALA A 1 142 ? 27.493 -24.640 -24.697 1.00 52.44 142 ALA A O 1
ATOM 1154 N N . SER A 1 143 ? 26.197 -22.890 -25.221 1.00 49.44 143 SER A N 1
ATOM 1155 C CA . SER A 1 143 ? 26.088 -23.176 -26.659 1.00 49.44 143 SER A CA 1
ATOM 1156 C C . SER A 1 143 ? 27.194 -22.542 -27.514 1.00 49.44 143 SER A C 1
ATOM 1158 O O . SER A 1 143 ? 27.228 -22.769 -28.717 1.00 49.44 143 SER A O 1
ATOM 1160 N N . ASN A 1 144 ? 28.053 -21.712 -26.912 1.00 45.84 144 ASN A N 1
ATOM 1161 C CA . ASN A 1 144 ? 29.194 -21.058 -27.568 1.00 45.84 144 ASN A CA 1
ATOM 1162 C C . ASN A 1 144 ? 30.548 -21.687 -27.170 1.00 45.84 144 ASN A C 1
ATOM 1164 O O . ASN A 1 144 ? 31.593 -21.075 -27.398 1.00 45.84 144 ASN A O 1
ATOM 1168 N N . ILE A 1 145 ? 30.513 -22.869 -26.548 1.00 42.66 145 ILE A N 1
ATOM 1169 C CA . ILE A 1 145 ? 31.646 -23.773 -26.296 1.00 42.66 145 ILE A CA 1
ATOM 1170 C C . ILE A 1 145 ? 31.386 -25.021 -27.136 1.00 42.66 145 ILE A C 1
ATOM 1172 O O . ILE A 1 145 ? 32.347 -25.502 -27.768 1.00 42.66 145 ILE A O 1
#

Sequence (145 aa):
MKQNRTKKTSLSWTPAEHEKIMLFKEQSGDKSIPDLVLRLIDDSQVIIIKEINSYDEIYLKAGNLLNQIAKALNIIQANPEKYSALINYLEKDNSKILNIITDYSQKLDDAVDAYFNYEQNIEVLANHELKKAQNKKRKISASNI

Foldseek 3Di:
DDPPPVDDDDDDDDPVVVVVLVVVCVVVVPPDSVRVVVVVVVVVVVVVVVVVVVVVVVLVVLVVVLVVLVVVLCVCVVCVVVCVVVLCVQPVPPNCSSVVSVVVSVVSVVVSVVVVVVVVVVVVVVVVVVVVVVVVVVVVVVVVD

pLDDT: mean 70.05, std 11.1, range [36.91, 86.12]

Secondary structure (DSSP, 8-state):
--------------HHHHHHHHHHHHHHT-SSHHHHHHHHHHHHHHHHHHHHHHHHHHHHHHHHHHHHHHHHHHHHHH-TTTTHHHHHHHTSS-TTHHHHHHHHHHHHHHHHHHHHHHHHHHHHHHHHHHHHHHHHHHHHHHTT-

Radius of gyration: 27.31 Å; chains: 1; bounding box: 66×42×70 Å